Protein AF-W7AQ61-F1 (afdb_monomer_lite)

Structure (mmCIF, N/CA/C/O backbone):
data_AF-W7AQ61-F1
#
_entry.id   AF-W7AQ61-F1
#
loop_
_atom_site.group_PDB
_atom_site.id
_atom_site.type_symbol
_atom_site.label_atom_id
_atom_site.label_alt_id
_atom_site.label_comp_id
_atom_site.label_asym_id
_atom_site.label_entity_id
_atom_site.label_seq_id
_atom_site.pdbx_PDB_ins_code
_atom_site.Cartn_x
_atom_site.Cartn_y
_atom_site.Cartn_z
_atom_site.occupancy
_atom_site.B_iso_or_equiv
_atom_site.auth_seq_id
_atom_site.auth_comp_id
_atom_site.auth_asym_id
_atom_site.auth_atom_id
_atom_site.pdbx_PDB_model_num
ATOM 1 N N . MET A 1 1 ? 7.324 14.974 -24.055 1.00 36.19 1 MET A N 1
ATOM 2 C CA . MET A 1 1 ? 6.891 14.949 -22.643 1.00 36.19 1 MET A CA 1
ATOM 3 C C . MET A 1 1 ? 6.847 13.498 -22.180 1.00 36.19 1 MET A C 1
ATOM 5 O O . MET A 1 1 ? 5.876 12.821 -22.479 1.00 36.19 1 MET A O 1
ATOM 9 N N . SER A 1 2 ? 7.905 12.976 -21.552 1.00 39.09 2 SER A N 1
ATOM 10 C CA . SER A 1 2 ? 7.829 11.668 -20.883 1.00 39.09 2 SER A CA 1
ATOM 11 C C . SER A 1 2 ? 7.529 11.935 -19.421 1.00 39.09 2 SER A C 1
ATOM 13 O O . SER A 1 2 ? 8.444 12.168 -18.635 1.00 39.09 2 SER A O 1
ATOM 15 N N . GLU A 1 3 ? 6.244 11.962 -19.072 1.00 47.50 3 GLU A N 1
ATOM 16 C CA . GLU A 1 3 ? 5.859 11.775 -17.679 1.00 47.50 3 GLU A CA 1
ATOM 17 C C . GLU A 1 3 ? 6.454 10.441 -17.243 1.00 47.50 3 GLU A C 1
ATOM 19 O O . GLU A 1 3 ? 6.206 9.393 -17.842 1.00 47.50 3 GLU A O 1
ATOM 24 N N . SER A 1 4 ? 7.351 10.511 -16.271 1.00 49.28 4 SER A N 1
ATOM 25 C CA . SER A 1 4 ? 8.037 9.371 -15.699 1.00 49.28 4 SER A CA 1
ATOM 26 C C . SER A 1 4 ? 6.992 8.444 -15.082 1.00 49.28 4 SER A C 1
ATOM 28 O O . SER A 1 4 ? 6.558 8.624 -13.947 1.00 49.28 4 SER A O 1
ATOM 30 N N . SER A 1 5 ? 6.582 7.432 -15.846 1.00 61.91 5 SER A N 1
ATOM 31 C CA . SER A 1 5 ? 5.682 6.352 -15.442 1.00 61.91 5 SER A CA 1
ATOM 32 C C . SER A 1 5 ? 6.389 5.402 -14.472 1.00 61.91 5 SER A C 1
ATOM 34 O O . SER A 1 5 ? 6.500 4.201 -14.721 1.00 61.91 5 SER A O 1
ATOM 36 N N . LYS A 1 6 ? 6.966 5.943 -13.395 1.00 78.12 6 LYS A N 1
ATOM 37 C CA . LYS A 1 6 ? 7.637 5.136 -12.383 1.00 78.12 6 LYS A CA 1
ATOM 38 C C . LYS A 1 6 ? 6.589 4.272 -11.701 1.00 78.12 6 LYS A C 1
ATOM 40 O O . LYS A 1 6 ? 5.559 4.769 -11.238 1.00 78.12 6 LYS A O 1
ATOM 45 N N . LYS A 1 7 ? 6.851 2.971 -11.654 1.00 86.44 7 LYS A N 1
ATOM 46 C CA . LYS A 1 7 ? 5.984 2.033 -10.954 1.00 86.44 7 LYS A CA 1
ATOM 47 C C . LYS A 1 7 ? 6.116 2.243 -9.453 1.00 86.44 7 LYS A C 1
ATOM 49 O O . LYS A 1 7 ? 7.178 2.589 -8.960 1.00 86.44 7 LYS A O 1
ATOM 54 N N . ILE A 1 8 ? 5.041 2.027 -8.723 1.00 88.69 8 ILE A N 1
ATOM 55 C CA . ILE A 1 8 ? 4.976 2.157 -7.272 1.00 88.69 8 ILE A CA 1
ATOM 56 C C . ILE A 1 8 ? 5.416 0.826 -6.678 1.00 88.69 8 ILE A C 1
ATOM 58 O O . ILE A 1 8 ? 4.840 -0.213 -6.998 1.00 88.69 8 ILE A O 1
ATOM 62 N N . THR A 1 9 ? 6.444 0.842 -5.841 1.00 90.19 9 THR A N 1
ATOM 63 C CA . THR A 1 9 ? 6.996 -0.353 -5.189 1.00 90.19 9 THR A CA 1
ATOM 64 C C . THR A 1 9 ? 6.505 -0.492 -3.756 1.00 90.19 9 THR A C 1
ATOM 66 O O . THR A 1 9 ? 6.396 -1.617 -3.275 1.00 90.19 9 THR A O 1
ATOM 69 N N . LYS A 1 10 ? 6.118 0.605 -3.093 1.00 91.62 10 LYS A N 1
ATOM 70 C CA . LYS A 1 10 ? 5.396 0.562 -1.812 1.00 91.62 10 LYS A CA 1
ATOM 71 C C . LYS A 1 10 ? 4.282 1.586 -1.745 1.00 91.62 10 LYS A C 1
ATOM 73 O O . LYS A 1 10 ? 4.428 2.706 -2.230 1.00 91.62 10 LYS A O 1
ATOM 78 N N . ALA A 1 11 ? 3.197 1.222 -1.073 1.00 91.00 11 ALA A N 1
ATOM 79 C CA . ALA A 1 11 ? 2.114 2.132 -0.738 1.00 91.00 11 ALA A CA 1
ATOM 80 C C . ALA A 1 11 ? 1.581 1.871 0.672 1.00 91.00 11 ALA A C 1
ATOM 82 O O . ALA A 1 11 ? 1.574 0.741 1.165 1.00 91.00 11 ALA A O 1
ATOM 83 N N . ARG A 1 12 ? 1.087 2.935 1.298 1.00 92.06 12 ARG A N 1
ATOM 84 C CA . ARG A 1 12 ? 0.228 2.864 2.473 1.00 92.06 12 ARG A CA 1
ATOM 85 C C . ARG A 1 12 ? -1.215 2.747 2.010 1.00 92.06 12 ARG A C 1
ATOM 87 O O . ARG A 1 12 ? -1.642 3.496 1.138 1.00 92.06 12 ARG A O 1
ATOM 94 N N . ILE A 1 13 ? -1.951 1.824 2.606 1.00 91.44 13 ILE A N 1
ATOM 95 C CA . ILE A 1 13 ? -3.359 1.586 2.319 1.00 91.44 13 ILE A CA 1
ATOM 96 C C . ILE A 1 13 ? -4.139 1.746 3.617 1.00 91.44 13 ILE A C 1
ATOM 98 O O . ILE A 1 13 ? -3.806 1.114 4.616 1.00 91.44 13 ILE A O 1
ATOM 102 N N . GLU A 1 14 ? -5.149 2.605 3.604 1.00 90.88 14 GLU A N 1
ATOM 103 C CA . GLU A 1 14 ? -5.957 2.952 4.777 1.00 90.88 14 GLU A CA 1
ATOM 104 C C . GLU A 1 14 ? -7.404 2.468 4.611 1.00 90.88 14 GLU A C 1
ATOM 106 O O . GLU A 1 14 ? -7.899 2.304 3.490 1.00 90.88 14 GLU A O 1
ATOM 111 N N . GLY A 1 15 ? -8.086 2.238 5.737 1.00 87.25 15 GLY A N 1
ATOM 112 C CA . GLY A 1 15 ? -9.473 1.758 5.774 1.00 87.25 15 GLY A CA 1
ATOM 113 C C . GLY A 1 15 ? -9.605 0.232 5.729 1.00 87.25 15 GLY A C 1
ATOM 114 O O . GLY A 1 15 ? -10.656 -0.299 5.356 1.00 87.25 15 GLY A O 1
ATOM 115 N N . ILE A 1 16 ? -8.544 -0.497 6.081 1.00 88.31 16 ILE A N 1
ATOM 116 C CA . ILE A 1 16 ? -8.566 -1.958 6.170 1.00 88.31 16 ILE A CA 1
ATOM 117 C C . ILE A 1 16 ? -8.954 -2.338 7.595 1.00 88.31 16 ILE A C 1
ATOM 119 O O . ILE A 1 16 ? -8.117 -2.333 8.492 1.00 88.31 16 ILE A O 1
ATOM 123 N N . LYS A 1 17 ? -10.215 -2.722 7.803 1.00 87.94 17 LYS A N 1
ATOM 124 C CA . LYS A 1 17 ? -10.654 -3.244 9.105 1.00 87.94 17 LYS A CA 1
ATOM 125 C C . LYS A 1 17 ? -9.931 -4.550 9.424 1.00 87.94 17 LYS A C 1
ATOM 127 O O . LYS A 1 17 ? -9.798 -5.410 8.549 1.00 87.94 17 LYS A O 1
ATOM 132 N N . GLY A 1 18 ? -9.592 -4.771 10.695 1.00 86.44 18 GLY A N 1
ATOM 133 C CA . GLY A 1 18 ? -8.882 -5.982 11.137 1.00 86.44 18 GLY A CA 1
ATOM 134 C C . GLY A 1 18 ? -9.577 -7.286 10.728 1.00 86.44 18 GLY A C 1
ATOM 135 O O . GLY A 1 18 ? -8.930 -8.206 10.230 1.00 86.44 18 GLY A 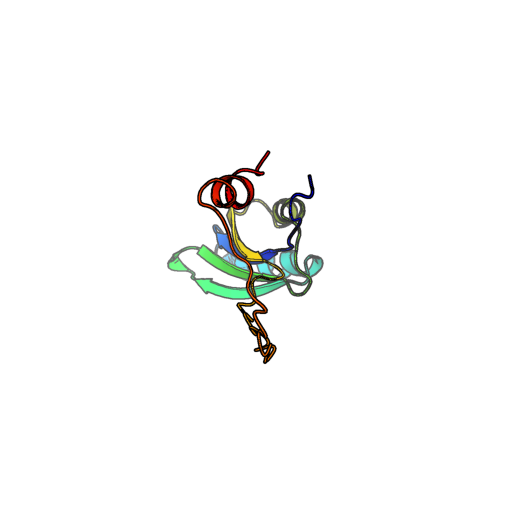O 1
ATOM 136 N N . ALA A 1 19 ? -10.912 -7.327 10.806 1.00 89.00 19 ALA A N 1
ATOM 137 C CA . ALA A 1 19 ? -11.717 -8.476 10.378 1.00 89.00 19 ALA A CA 1
ATOM 138 C C . ALA A 1 19 ? -11.598 -8.801 8.872 1.00 89.00 19 ALA A C 1
ATOM 1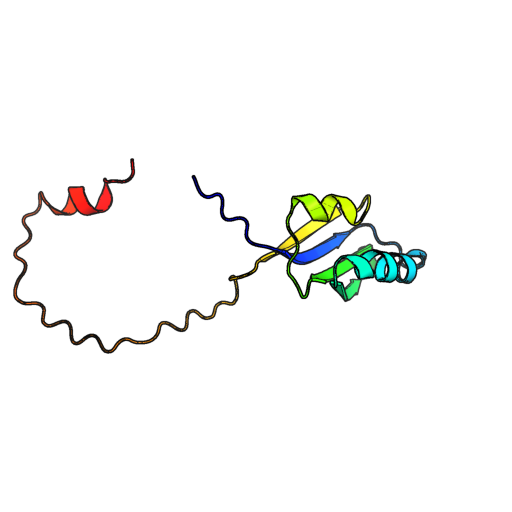40 O O . ALA A 1 19 ? -11.829 -9.936 8.461 1.00 89.00 19 ALA A O 1
ATOM 141 N N . HIS A 1 20 ? -11.225 -7.823 8.042 1.00 87.25 20 HIS A N 1
ATOM 142 C CA . HIS A 1 20 ? -11.084 -7.969 6.591 1.00 87.25 20 HIS A CA 1
ATOM 143 C C . HIS A 1 20 ? -9.627 -8.086 6.132 1.00 87.25 20 HIS A C 1
ATOM 145 O O . HIS A 1 20 ? -9.382 -8.216 4.934 1.00 87.25 20 HIS A O 1
ATOM 151 N N . LEU A 1 21 ? -8.654 -8.105 7.050 1.00 88.12 21 LEU A N 1
ATOM 152 C CA . LEU A 1 21 ? -7.232 -8.149 6.706 1.00 88.12 21 LEU A CA 1
ATOM 153 C C . LEU A 1 21 ? -6.867 -9.363 5.837 1.00 88.12 21 LEU A C 1
ATOM 155 O O . LEU A 1 21 ? -6.078 -9.239 4.905 1.00 88.12 21 LEU A O 1
ATOM 159 N N . GLN A 1 22 ? -7.442 -10.537 6.114 1.00 89.06 22 GLN A N 1
ATOM 160 C CA . GLN A 1 22 ? -7.179 -11.745 5.317 1.00 89.06 22 GLN A CA 1
ATOM 161 C C . GLN A 1 22 ? -7.763 -11.658 3.903 1.00 89.06 22 GLN A C 1
ATOM 163 O O . GLN A 1 22 ? -7.131 -12.074 2.929 1.00 89.06 22 GLN A O 1
ATOM 168 N N . VAL A 1 23 ? -8.951 -11.065 3.778 1.00 89.00 23 VAL A N 1
ATOM 169 C CA . VAL A 1 23 ? -9.587 -10.819 2.478 1.00 89.00 23 VAL A CA 1
ATOM 170 C C . VAL A 1 23 ? -8.752 -9.821 1.678 1.00 89.00 23 VAL A C 1
ATOM 172 O O . VAL A 1 23 ? -8.463 -10.058 0.509 1.00 89.00 23 VAL A O 1
ATOM 175 N N . PHE A 1 24 ? -8.273 -8.763 2.334 1.00 88.94 24 PHE A N 1
ATOM 176 C CA . PHE A 1 24 ? -7.382 -7.776 1.737 1.00 88.94 24 PHE A CA 1
ATOM 177 C C . PHE A 1 24 ? -6.048 -8.384 1.275 1.00 88.94 24 PHE A C 1
ATOM 179 O O . PHE A 1 24 ? -5.608 -8.151 0.156 1.00 88.94 24 PHE A O 1
ATOM 186 N N . LYS A 1 25 ? -5.413 -9.248 2.077 1.00 89.06 25 LYS A N 1
ATOM 187 C CA . LYS A 1 25 ? -4.211 -9.983 1.636 1.00 89.06 25 LYS A CA 1
ATOM 188 C C . LYS A 1 25 ? -4.470 -10.812 0.376 1.00 89.06 25 LYS A C 1
ATOM 190 O O . LYS A 1 25 ? -3.597 -10.906 -0.481 1.00 89.06 25 LYS A O 1
ATOM 195 N N . SER A 1 26 ? -5.667 -11.378 0.250 1.00 88.62 26 SER A N 1
ATOM 196 C CA . SER A 1 26 ? -6.058 -12.163 -0.923 1.00 88.62 26 SER A CA 1
ATOM 197 C C . SER A 1 26 ? -6.286 -11.287 -2.161 1.00 88.62 26 SER A C 1
ATOM 199 O O . SER A 1 26 ? -5.902 -11.680 -3.261 1.00 88.62 26 SER A O 1
ATOM 201 N N . SER A 1 27 ? -6.838 -10.077 -2.003 1.00 86.88 27 SER A N 1
ATOM 202 C CA . SER A 1 27 ? -7.023 -9.136 -3.120 1.00 86.88 27 SER A CA 1
ATOM 203 C C . SER A 1 27 ? -5.708 -8.575 -3.668 1.00 86.88 27 SER A C 1
ATOM 205 O O . SER A 1 27 ? -5.679 -8.085 -4.792 1.00 86.88 27 SER A O 1
ATOM 207 N N . LEU A 1 28 ? -4.611 -8.683 -2.913 1.00 88.25 28 LEU A N 1
ATOM 208 C CA . LEU A 1 28 ? -3.268 -8.268 -3.327 1.00 88.25 28 LEU A CA 1
ATOM 209 C C . LEU A 1 28 ? -2.519 -9.308 -4.178 1.00 88.25 28 LEU A C 1
ATOM 211 O O . LEU A 1 28 ? -1.515 -8.967 -4.809 1.00 88.25 28 LEU A O 1
ATOM 215 N N . ILE A 1 29 ? -3.003 -10.555 -4.243 1.00 86.19 29 ILE A N 1
ATOM 216 C CA . ILE A 1 29 ? -2.371 -11.646 -5.008 1.00 86.19 29 ILE A CA 1
ATOM 217 C C . ILE A 1 29 ? -2.200 -11.293 -6.500 1.00 86.19 29 ILE A C 1
ATOM 219 O O . ILE A 1 29 ? -1.085 -11.450 -7.004 1.00 86.19 29 ILE A O 1
ATOM 223 N N . PRO A 1 30 ? -3.219 -10.766 -7.215 1.00 86.12 30 PRO A N 1
ATOM 224 C CA . PRO A 1 30 ? -3.087 -10.405 -8.632 1.00 86.12 30 PRO A CA 1
ATOM 225 C C . PRO A 1 30 ? -2.042 -9.314 -8.892 1.00 86.12 30 PRO A C 1
ATOM 227 O O . PRO A 1 30 ? -1.503 -9.218 -9.991 1.00 86.12 30 PRO A O 1
ATOM 230 N N . PHE A 1 31 ? -1.735 -8.507 -7.875 1.00 85.25 31 PHE A N 1
ATOM 231 C CA . PHE A 1 31 ? -0.778 -7.407 -7.948 1.00 85.25 31 PHE A CA 1
ATOM 232 C C . PHE A 1 31 ? 0.637 -7.814 -7.517 1.00 85.25 31 PHE A C 1
ATOM 234 O O . PHE A 1 31 ? 1.526 -6.964 -7.455 1.00 85.25 31 PHE A O 1
ATOM 241 N N . ASN A 1 32 ? 0.857 -9.101 -7.211 1.00 87.81 32 ASN A N 1
ATOM 242 C CA . ASN A 1 32 ? 2.119 -9.631 -6.690 1.00 87.81 32 ASN A CA 1
ATOM 243 C C . ASN A 1 32 ? 2.645 -8.797 -5.504 1.00 87.81 32 ASN A C 1
ATOM 245 O O . ASN A 1 32 ? 3.818 -8.404 -5.452 1.00 87.81 32 ASN A O 1
ATOM 249 N N . ALA A 1 33 ? 1.733 -8.471 -4.585 1.00 89.81 33 ALA A N 1
ATOM 250 C CA . ALA A 1 33 ? 1.977 -7.568 -3.474 1.00 89.81 33 ALA A CA 1
ATOM 251 C C . ALA A 1 33 ? 1.890 -8.282 -2.119 1.00 89.81 33 ALA A C 1
ATOM 253 O O . ALA A 1 33 ? 1.187 -9.280 -1.961 1.00 89.81 33 ALA A O 1
ATOM 254 N N . ILE A 1 34 ? 2.628 -7.773 -1.133 1.00 90.69 34 ILE A N 1
ATOM 255 C CA . ILE A 1 34 ? 2.721 -8.330 0.219 1.00 90.69 34 ILE A CA 1
ATOM 256 C C . ILE A 1 34 ? 2.480 -7.220 1.236 1.00 90.69 34 ILE A C 1
ATOM 258 O O . ILE A 1 34 ? 3.029 -6.129 1.119 1.00 90.69 34 ILE A O 1
ATOM 262 N N . VAL A 1 35 ? 1.687 -7.516 2.265 1.00 91.75 35 VAL A N 1
ATOM 263 C CA . VAL A 1 35 ? 1.528 -6.636 3.428 1.00 91.75 35 VAL A CA 1
ATOM 264 C C . VAL A 1 35 ? 2.753 -6.785 4.335 1.00 91.75 35 VAL A C 1
ATOM 266 O O . VAL A 1 35 ? 2.934 -7.839 4.941 1.00 91.75 35 VAL A O 1
ATOM 269 N N . GLU A 1 36 ? 3.580 -5.746 4.438 1.00 90.94 36 GLU A N 1
ATOM 270 C CA . GLU A 1 36 ? 4.767 -5.720 5.309 1.00 90.94 36 GLU A CA 1
ATOM 271 C C . GLU A 1 36 ? 4.398 -5.421 6.762 1.00 90.94 36 GLU A C 1
ATOM 273 O O . GLU A 1 36 ? 4.927 -6.023 7.695 1.00 90.94 36 GLU A O 1
ATOM 278 N N . LYS A 1 37 ? 3.478 -4.476 6.960 1.00 90.50 37 LYS A N 1
ATOM 279 C CA . LYS A 1 37 ? 3.057 -4.021 8.283 1.00 90.50 37 LYS A CA 1
ATOM 280 C C . LYS A 1 37 ? 1.576 -3.701 8.269 1.00 90.50 37 LYS A C 1
ATOM 282 O O . LYS A 1 37 ? 1.070 -3.175 7.285 1.00 90.50 37 LYS A O 1
ATOM 287 N N . TYR A 1 38 ? 0.899 -3.986 9.370 1.00 91.75 38 TYR A N 1
ATOM 288 C CA . TYR A 1 38 ? -0.483 -3.588 9.584 1.00 91.75 38 TYR A CA 1
ATOM 289 C C . TYR A 1 38 ? -0.635 -3.014 10.992 1.00 91.75 38 TYR A C 1
ATOM 291 O O . TYR A 1 38 ? -0.093 -3.567 11.950 1.00 91.75 38 TYR A O 1
ATOM 299 N N . THR A 1 39 ? -1.348 -1.897 11.098 1.00 91.12 39 THR A N 1
ATOM 300 C CA . THR A 1 39 ? -1.628 -1.195 12.348 1.00 91.12 39 THR A CA 1
ATOM 301 C C . THR A 1 39 ? -3.135 -1.174 12.560 1.00 91.12 39 THR A C 1
ATOM 303 O O . THR A 1 39 ? -3.848 -0.452 11.871 1.00 91.12 39 THR A O 1
ATOM 306 N N . GLU A 1 40 ? -3.620 -1.936 13.541 1.00 87.75 40 GLU A N 1
ATOM 307 C CA . GLU A 1 40 ? -5.058 -2.037 13.840 1.00 87.75 40 GLU A CA 1
ATOM 308 C C . GLU A 1 40 ? -5.679 -0.721 14.306 1.00 87.75 40 GLU A C 1
ATOM 310 O O . GLU A 1 40 ? -6.812 -0.431 13.946 1.00 87.75 40 GLU A O 1
ATOM 315 N N . LYS A 1 41 ? -4.939 0.086 15.077 1.00 87.75 41 LYS A N 1
ATOM 316 C CA . LYS A 1 41 ? -5.446 1.354 15.629 1.00 87.75 41 LYS A CA 1
ATOM 317 C C . LYS A 1 41 ? -5.832 2.360 14.549 1.00 87.75 41 LYS A C 1
ATOM 319 O O . LYS A 1 41 ? -6.806 3.082 14.719 1.00 87.75 41 LYS A O 1
ATOM 324 N N . ASP A 1 42 ? -5.065 2.372 13.464 1.00 87.25 42 ASP A N 1
ATOM 325 C CA . ASP A 1 42 ? -5.228 3.321 12.366 1.00 87.25 42 ASP A CA 1
ATOM 326 C C . ASP A 1 42 ? -5.874 2.658 11.136 1.00 87.25 42 ASP A C 1
ATOM 328 O O . ASP A 1 42 ? -6.041 3.305 10.107 1.00 87.25 42 ASP A O 1
ATOM 332 N N . GLU A 1 43 ? -6.193 1.358 11.209 1.00 90.56 43 GLU A N 1
ATOM 333 C CA . GLU A 1 43 ? -6.687 0.548 10.083 1.00 90.56 43 GLU A CA 1
ATOM 334 C C . GLU A 1 43 ? -5.823 0.700 8.815 1.00 90.56 43 GLU A C 1
ATOM 336 O O . GLU A 1 43 ? -6.321 0.755 7.684 1.00 90.56 43 GLU A O 1
ATOM 341 N N . THR A 1 44 ? -4.501 0.787 9.009 1.00 91.38 44 THR A N 1
ATOM 342 C CA . THR A 1 44 ? -3.530 1.039 7.938 1.00 91.38 44 THR A CA 1
ATOM 343 C C . THR A 1 44 ? -2.617 -0.153 7.693 1.00 91.38 44 THR A C 1
ATOM 345 O O . THR A 1 44 ? -2.114 -0.785 8.622 1.00 91.38 44 THR A O 1
ATOM 348 N N . ALA A 1 45 ? -2.351 -0.442 6.422 1.00 91.50 45 ALA A N 1
ATOM 349 C CA . ALA A 1 45 ? -1.384 -1.434 5.980 1.00 91.50 45 ALA A CA 1
ATOM 350 C C . ALA A 1 45 ? -0.299 -0.790 5.113 1.00 91.50 45 ALA A C 1
ATOM 352 O O . ALA A 1 45 ? -0.577 0.054 4.266 1.00 91.50 45 ALA A O 1
ATOM 353 N N . ILE A 1 46 ? 0.942 -1.228 5.291 1.00 92.25 46 ILE A N 1
ATOM 354 C CA . ILE A 1 46 ? 2.040 -0.962 4.363 1.00 92.25 46 ILE A CA 1
ATOM 355 C C . ILE A 1 46 ? 2.138 -2.164 3.434 1.00 92.25 46 ILE A C 1
ATOM 357 O O . ILE A 1 46 ? 2.279 -3.299 3.896 1.00 92.25 46 ILE A O 1
ATOM 361 N N . VAL A 1 47 ? 2.050 -1.908 2.134 1.00 92.00 47 VAL A N 1
ATOM 362 C CA . VAL A 1 47 ? 2.048 -2.928 1.088 1.00 92.00 47 VAL A CA 1
ATOM 363 C C . VAL A 1 47 ? 3.215 -2.699 0.142 1.00 92.00 47 VAL A C 1
ATOM 365 O O . VAL A 1 47 ? 3.382 -1.601 -0.386 1.00 92.00 47 VAL A O 1
ATOM 368 N N . ALA A 1 48 ? 3.996 -3.751 -0.085 1.00 91.56 48 ALA A N 1
ATOM 369 C CA . ALA A 1 48 ? 5.092 -3.781 -1.039 1.00 91.56 48 ALA A CA 1
ATOM 370 C C . ALA A 1 48 ? 4.691 -4.554 -2.302 1.00 91.56 48 ALA A C 1
ATOM 372 O O . ALA A 1 48 ? 4.225 -5.690 -2.223 1.00 91.56 48 ALA A O 1
ATOM 373 N N . PHE A 1 49 ? 4.902 -3.949 -3.468 1.00 89.81 49 PHE A N 1
ATOM 374 C CA . PHE A 1 49 ? 4.614 -4.500 -4.791 1.00 89.81 49 PHE A CA 1
ATOM 375 C C . PHE A 1 49 ? 5.910 -5.001 -5.427 1.00 89.81 49 PHE A C 1
ATOM 377 O O . PHE A 1 49 ? 6.759 -4.204 -5.824 1.00 89.81 49 PHE A O 1
ATOM 384 N N . LYS A 1 50 ? 6.067 -6.322 -5.573 1.00 85.94 50 LYS A N 1
ATOM 385 C CA . LYS A 1 50 ? 7.330 -6.908 -6.062 1.00 85.94 50 LYS A CA 1
ATOM 386 C C . LYS A 1 50 ? 7.664 -6.537 -7.504 1.00 85.94 50 LYS A C 1
ATOM 388 O O . LYS A 1 50 ? 8.832 -6.399 -7.839 1.00 85.94 50 LYS A O 1
ATOM 393 N N . ALA A 1 51 ? 6.650 -6.414 -8.356 1.00 82.50 51 ALA A N 1
ATOM 394 C CA . ALA A 1 51 ? 6.823 -6.093 -9.775 1.00 82.50 51 ALA A CA 1
ATOM 395 C C . ALA A 1 51 ? 6.695 -4.588 -10.080 1.00 82.50 51 ALA A C 1
ATOM 397 O O . ALA A 1 51 ? 6.818 -4.182 -11.240 1.00 82.50 51 ALA A O 1
ATOM 398 N N . GLY A 1 52 ? 6.415 -3.780 -9.050 1.00 83.12 52 GLY A N 1
ATOM 399 C CA . GLY A 1 52 ? 5.947 -2.410 -9.196 1.00 83.12 52 GLY A CA 1
ATOM 400 C C . GLY A 1 52 ? 4.546 -2.334 -9.821 1.00 83.12 52 GLY A C 1
ATOM 401 O O . GLY A 1 52 ? 4.179 -3.135 -10.681 1.00 83.12 52 GLY A O 1
ATOM 402 N N . ILE A 1 53 ? 3.746 -1.354 -9.409 1.00 86.50 53 ILE A N 1
ATOM 403 C CA . ILE A 1 53 ? 2.395 -1.137 -9.941 1.00 86.50 53 ILE A CA 1
ATOM 404 C C . ILE A 1 53 ? 2.220 0.281 -10.480 1.00 86.50 53 ILE A C 1
ATOM 406 O O . ILE A 1 53 ? 2.680 1.253 -9.893 1.00 86.50 53 ILE A O 1
ATOM 410 N N . GLU A 1 54 ? 1.555 0.426 -11.621 1.00 85.50 54 GLU A N 1
ATOM 411 C CA . GLU A 1 54 ? 1.209 1.752 -12.134 1.00 85.50 54 GLU A CA 1
ATOM 412 C C . GLU A 1 54 ? 0.095 2.387 -11.299 1.00 85.50 54 GLU A C 1
ATOM 414 O O . GLU A 1 54 ? -0.819 1.699 -10.844 1.00 85.50 54 GLU A O 1
ATOM 419 N N . LYS A 1 55 ? 0.110 3.718 -11.171 1.00 81.94 55 LYS A N 1
ATOM 420 C CA . LYS A 1 55 ? -0.905 4.461 -10.409 1.00 81.94 55 LYS A CA 1
ATOM 421 C C . LYS A 1 55 ? -2.336 4.123 -10.843 1.00 81.94 55 LYS A C 1
ATOM 423 O O . LYS A 1 55 ? -3.187 3.922 -9.990 1.00 81.94 55 LYS A O 1
ATOM 428 N N . LYS A 1 56 ? -2.573 3.963 -12.151 1.00 82.00 56 LYS A N 1
ATOM 429 C CA . LYS A 1 56 ? -3.886 3.602 -12.720 1.00 82.00 56 LYS A CA 1
ATOM 430 C C . LYS A 1 56 ? -4.406 2.228 -12.273 1.00 82.00 56 LYS A C 1
ATOM 432 O O . LYS A 1 56 ? -5.598 1.967 -12.341 1.00 82.00 56 LYS A O 1
ATOM 437 N N . HIS A 1 57 ? -3.514 1.327 -11.860 1.00 81.56 57 HIS A N 1
ATOM 438 C CA . HIS A 1 57 ? -3.881 -0.007 -11.389 1.00 81.56 57 HIS A CA 1
ATOM 439 C C . HIS A 1 57 ? -4.108 -0.046 -9.871 1.00 81.56 57 HIS A C 1
ATOM 441 O O . HIS A 1 57 ? -4.686 -1.015 -9.383 1.00 81.56 57 HIS A O 1
ATOM 447 N N . LEU A 1 58 ? -3.707 0.996 -9.126 1.00 78.38 58 LEU A N 1
ATOM 448 C CA . LEU A 1 58 ? -4.003 1.101 -7.693 1.0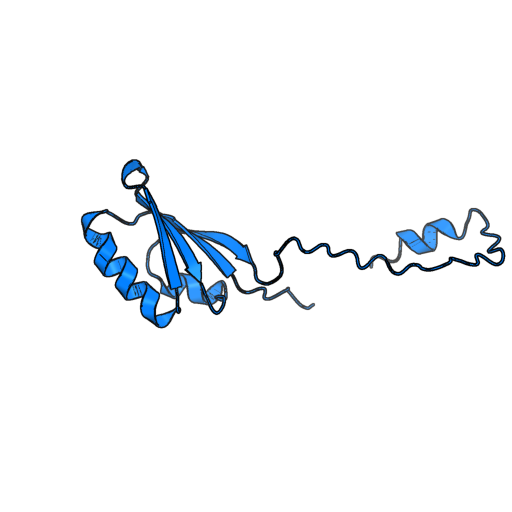0 78.38 58 LEU A CA 1
ATOM 449 C C . LEU A 1 58 ? -5.505 1.206 -7.425 1.00 78.38 58 LEU A C 1
ATOM 451 O O . LEU A 1 58 ? -5.983 0.634 -6.448 1.00 78.38 58 LEU A O 1
ATOM 455 N N . ASP A 1 59 ? -6.249 1.847 -8.329 1.00 74.69 59 ASP A N 1
ATOM 456 C CA . ASP A 1 59 ? -7.713 1.935 -8.261 1.00 74.69 59 ASP A CA 1
ATOM 457 C C . ASP A 1 59 ? -8.379 0.542 -8.291 1.00 74.69 59 ASP A C 1
ATOM 459 O O . ASP A 1 59 ? -9.497 0.360 -7.812 1.00 74.69 59 ASP A O 1
ATOM 463 N N . GLY A 1 60 ? -7.675 -0.474 -8.808 1.00 76.50 60 GLY A N 1
ATOM 464 C CA . GLY A 1 60 ? -8.131 -1.864 -8.845 1.00 76.50 60 GLY A CA 1
ATOM 465 C C . GLY A 1 60 ? -8.015 -2.617 -7.515 1.00 76.50 60 GLY A C 1
ATOM 466 O O . GLY A 1 60 ? -8.583 -3.700 -7.391 1.00 76.50 60 GLY A O 1
ATOM 467 N N . ILE A 1 61 ? -7.309 -2.077 -6.514 1.00 78.25 61 ILE A N 1
ATOM 468 C CA . ILE A 1 61 ? -7.131 -2.729 -5.201 1.00 78.25 61 ILE A CA 1
ATOM 469 C C . ILE A 1 61 ? -8.434 -2.684 -4.382 1.00 78.25 61 ILE A C 1
ATOM 471 O O . ILE A 1 61 ? -8.658 -3.528 -3.510 1.00 78.25 61 ILE A O 1
ATOM 475 N N . GLY A 1 62 ? -9.321 -1.736 -4.691 1.00 78.81 62 GLY A N 1
ATOM 476 C CA . GLY A 1 62 ? -10.641 -1.593 -4.085 1.00 78.81 62 GLY A CA 1
ATOM 477 C C . GLY A 1 62 ? -10.932 -0.156 -3.662 1.00 78.81 62 GLY A C 1
ATOM 478 O O . GLY A 1 62 ? -10.223 0.778 -4.020 1.00 78.81 62 GLY A O 1
ATOM 479 N N . LYS A 1 63 ? -11.984 0.023 -2.856 1.00 81.38 63 LYS A N 1
ATOM 480 C CA . LYS A 1 63 ? -12.363 1.326 -2.282 1.00 81.38 63 LYS A CA 1
ATOM 481 C C . LYS A 1 63 ? -11.510 1.658 -1.052 1.00 81.38 63 LYS A C 1
ATOM 483 O O . LYS A 1 63 ? -12.049 1.833 0.038 1.00 81.38 63 LYS A O 1
ATOM 488 N N . TYR A 1 64 ? -10.194 1.687 -1.223 1.00 84.81 64 TYR A N 1
ATOM 489 C CA . TYR A 1 64 ? -9.245 2.036 -0.168 1.00 84.81 64 TYR A CA 1
ATOM 490 C C . TYR A 1 64 ? -8.528 3.336 -0.499 1.00 84.81 64 TYR A C 1
ATOM 492 O O . TYR A 1 64 ? -8.309 3.658 -1.667 1.00 84.81 64 TYR A O 1
ATOM 500 N N . THR A 1 65 ? -8.115 4.059 0.537 1.00 86.38 65 THR A N 1
ATOM 501 C CA . THR A 1 65 ? -7.230 5.209 0.359 1.00 86.38 65 THR A CA 1
ATOM 502 C C . THR A 1 65 ? -5.817 4.680 0.173 1.00 86.38 65 THR A C 1
ATOM 504 O O . THR A 1 65 ? -5.241 4.114 1.103 1.00 86.38 65 THR A O 1
ATOM 507 N N . VAL A 1 66 ? -5.270 4.825 -1.034 1.00 87.88 66 VAL A N 1
ATOM 508 C CA . VAL A 1 66 ? -3.921 4.358 -1.366 1.00 87.88 66 VAL A CA 1
ATOM 509 C C . VAL A 1 66 ? -2.986 5.549 -1.529 1.00 87.88 66 VAL A C 1
ATOM 511 O O . VAL A 1 66 ? -3.145 6.364 -2.435 1.00 87.88 66 VAL A O 1
ATOM 514 N N . THR A 1 67 ? -1.966 5.604 -0.680 1.00 88.81 67 THR A N 1
ATOM 515 C CA . THR A 1 67 ? -0.930 6.636 -0.690 1.00 88.81 67 THR A CA 1
ATOM 516 C C . THR A 1 67 ? 0.403 5.999 -1.087 1.00 88.81 67 THR A C 1
ATOM 518 O O . THR A 1 67 ? 0.975 5.244 -0.294 1.00 88.81 67 THR A O 1
ATOM 521 N N . PRO A 1 68 ? 0.919 6.255 -2.303 1.00 87.00 68 PRO A N 1
ATOM 522 C CA . PRO A 1 68 ? 2.226 5.760 -2.733 1.00 87.00 68 PRO A CA 1
ATOM 523 C C . PRO A 1 68 ? 3.338 6.265 -1.804 1.00 87.00 68 PRO A C 1
ATOM 525 O O . PRO A 1 68 ? 3.319 7.424 -1.397 1.00 87.00 68 PRO A O 1
ATOM 528 N N . MET A 1 69 ? 4.291 5.398 -1.468 1.00 85.94 69 MET A N 1
ATOM 529 C CA . MET A 1 69 ? 5.414 5.705 -0.573 1.00 85.94 69 MET A CA 1
ATOM 530 C C . MET A 1 69 ? 6.773 5.571 -1.256 1.00 85.94 69 MET A C 1
ATOM 532 O O . MET A 1 69 ? 7.651 6.380 -0.991 1.00 85.94 69 MET A O 1
ATOM 536 N N . GLU A 1 70 ? 6.951 4.558 -2.105 1.00 86.19 70 GLU A N 1
ATOM 537 C CA . GLU A 1 70 ? 8.202 4.324 -2.833 1.00 86.19 70 GLU A CA 1
ATOM 538 C C . GLU A 1 70 ? 7.900 4.030 -4.301 1.00 86.19 70 GLU A C 1
ATOM 540 O O . GLU A 1 70 ? 6.900 3.375 -4.628 1.00 86.19 70 GLU A O 1
ATOM 545 N N . PHE A 1 71 ? 8.794 4.486 -5.176 1.00 84.94 71 PHE A N 1
ATOM 546 C CA . PHE A 1 71 ? 8.732 4.254 -6.613 1.00 84.94 71 PHE A CA 1
ATOM 547 C C . PHE A 1 71 ? 9.965 3.487 -7.114 1.00 84.94 71 PHE A C 1
ATOM 549 O O . PHE A 1 71 ? 11.062 3.573 -6.563 1.00 84.94 71 PHE A O 1
ATOM 556 N N . GLU A 1 72 ? 9.794 2.756 -8.212 1.00 77.00 72 GLU A N 1
ATOM 557 C CA . GLU A 1 72 ? 10.851 2.065 -8.941 1.00 77.00 72 GLU A CA 1
ATOM 558 C C . GLU A 1 72 ? 11.919 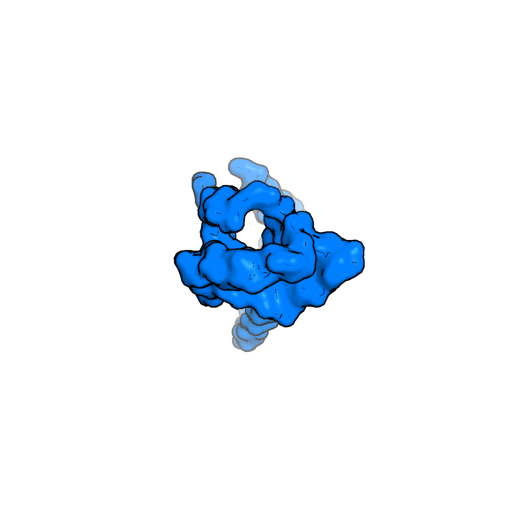3.089 -9.363 1.00 77.00 72 GLU A C 1
ATOM 560 O O . GLU A 1 72 ? 11.642 4.056 -10.080 1.00 77.00 72 GLU A O 1
ATOM 565 N N . GLY A 1 73 ? 13.141 2.902 -8.854 1.00 65.44 73 GLY A N 1
ATOM 566 C CA . GLY A 1 73 ? 14.263 3.824 -9.052 1.00 65.44 73 GLY A CA 1
ATOM 567 C C . GLY A 1 73 ? 14.479 4.864 -7.944 1.00 65.44 73 GLY A C 1
ATOM 568 O O . GLY A 1 73 ? 15.331 5.730 -8.115 1.00 65.44 73 GLY A O 1
ATOM 569 N N . GLU A 1 74 ? 13.757 4.797 -6.819 1.00 53.75 74 GLU A N 1
ATOM 570 C CA . GLU A 1 74 ? 14.076 5.547 -5.585 1.00 53.75 74 GLU A CA 1
ATOM 571 C C . GLU A 1 74 ? 14.868 4.717 -4.562 1.00 53.75 74 GLU A C 1
ATOM 573 O O . GLU A 1 74 ? 14.927 5.043 -3.379 1.00 53.75 74 GLU A O 1
ATOM 578 N N . SER A 1 75 ? 15.557 3.662 -5.004 1.00 45.34 75 SER A N 1
ATOM 579 C CA . SER A 1 75 ? 16.735 3.220 -4.265 1.00 45.34 75 SER A CA 1
ATOM 580 C C . SER A 1 75 ? 17.739 4.365 -4.324 1.00 45.34 75 SER A C 1
ATOM 582 O O . SER A 1 75 ? 18.302 4.647 -5.384 1.00 45.34 75 SER A O 1
ATOM 584 N N . GLY A 1 76 ? 17.960 5.019 -3.187 1.00 47.53 76 GLY A N 1
ATOM 585 C CA . GLY A 1 76 ? 19.052 5.956 -2.936 1.00 47.53 76 GLY A CA 1
ATOM 586 C C . GLY A 1 76 ? 20.441 5.324 -3.062 1.00 47.53 76 GLY A C 1
ATOM 587 O O . GLY A 1 76 ? 21.344 5.680 -2.319 1.00 47.53 76 GLY A O 1
ATOM 588 N N . ASP A 1 77 ? 20.648 4.440 -4.032 1.00 43.12 77 ASP A N 1
ATOM 589 C CA . ASP A 1 77 ? 21.946 4.203 -4.629 1.00 43.12 77 ASP A CA 1
ATOM 590 C C . ASP A 1 77 ? 22.273 5.393 -5.536 1.00 43.12 77 ASP A C 1
ATOM 592 O O . ASP A 1 77 ? 22.456 5.286 -6.749 1.00 43.12 77 ASP A O 1
ATOM 596 N N . GLN A 1 78 ? 22.502 6.545 -4.902 1.00 46.16 78 GLN A N 1
ATOM 597 C CA . GLN A 1 78 ? 23.625 7.371 -5.317 1.00 46.16 78 GLN A CA 1
ATOM 598 C C . GLN A 1 78 ? 24.914 6.601 -4.997 1.00 46.16 78 GLN A C 1
ATOM 600 O O . GLN A 1 78 ? 25.779 7.065 -4.259 1.00 46.16 78 GLN A O 1
ATOM 605 N N . ASN A 1 79 ? 25.105 5.441 -5.626 1.00 44.06 79 ASN A N 1
ATOM 606 C CA . ASN A 1 79 ? 26.433 5.048 -6.036 1.00 44.06 79 ASN A CA 1
ATOM 607 C C . ASN A 1 79 ? 26.827 6.067 -7.113 1.00 44.06 79 ASN A C 1
ATOM 609 O O . ASN A 1 79 ? 26.803 5.802 -8.315 1.00 44.06 79 ASN A O 1
ATOM 613 N N . LEU A 1 80 ? 27.166 7.280 -6.653 1.00 52.28 80 LEU A N 1
ATOM 614 C CA . LEU A 1 80 ? 28.134 8.154 -7.283 1.00 52.28 80 LEU A CA 1
ATOM 615 C C . LEU A 1 80 ? 29.340 7.256 -7.502 1.00 52.28 80 LEU A C 1
ATOM 617 O O . LEU A 1 80 ? 30.214 7.133 -6.645 1.00 52.28 80 LEU A O 1
ATOM 621 N N . ARG A 1 81 ? 29.357 6.563 -8.642 1.00 49.66 81 ARG A N 1
ATOM 622 C CA . ARG A 1 81 ? 30.557 5.949 -9.167 1.00 49.66 81 ARG A CA 1
ATOM 623 C C . ARG A 1 81 ? 31.506 7.125 -9.231 1.00 49.66 81 ARG A C 1
ATOM 625 O O . ARG A 1 81 ? 31.350 7.975 -10.108 1.00 49.66 81 ARG A O 1
ATOM 632 N N . LYS A 1 82 ? 32.408 7.221 -8.247 1.00 53.06 82 LYS A N 1
ATOM 633 C CA . LYS A 1 82 ? 33.555 8.118 -8.262 1.00 53.06 82 LYS A CA 1
ATOM 634 C C . LYS A 1 82 ? 34.325 7.717 -9.508 1.00 53.06 82 LYS A C 1
ATOM 636 O O . LYS A 1 82 ? 35.219 6.878 -9.469 1.00 53.06 82 LYS A O 1
ATOM 641 N N . ARG A 1 83 ? 33.903 8.237 -10.661 1.00 50.06 83 ARG A N 1
ATOM 642 C CA . ARG A 1 83 ? 34.748 8.304 -11.831 1.00 50.06 83 ARG A CA 1
ATOM 643 C C . ARG A 1 83 ? 35.860 9.197 -11.338 1.00 50.06 83 ARG A C 1
ATOM 645 O O . ARG A 1 83 ? 35.628 10.364 -11.043 1.00 50.06 83 ARG A O 1
ATOM 652 N N . ASN A 1 84 ? 37.020 8.596 -11.129 1.00 49.97 84 ASN A N 1
ATOM 653 C CA . ASN A 1 84 ? 38.250 9.318 -10.896 1.00 49.97 84 ASN A CA 1
ATOM 654 C C . ASN A 1 84 ? 38.560 10.037 -12.219 1.00 49.97 84 ASN A C 1
ATOM 656 O O . ASN A 1 84 ? 39.366 9.585 -13.024 1.00 49.97 84 ASN A O 1
ATOM 660 N N . THR A 1 85 ? 37.773 11.064 -12.539 1.00 53.03 85 THR A N 1
ATOM 661 C CA . THR A 1 85 ? 38.044 11.964 -13.643 1.00 53.03 85 THR A CA 1
ATOM 662 C C . THR A 1 85 ? 39.136 12.869 -13.124 1.00 53.03 85 THR A C 1
ATOM 664 O O . THR A 1 85 ? 38.860 13.820 -12.393 1.00 53.03 85 THR A O 1
ATOM 667 N N . ASN A 1 86 ? 40.378 12.551 -13.481 1.00 45.47 86 ASN A N 1
ATOM 668 C CA . ASN A 1 86 ? 41.405 13.574 -13.574 1.00 45.47 86 ASN A CA 1
ATOM 669 C C . ASN A 1 86 ? 40.874 14.616 -14.562 1.00 45.47 86 ASN A C 1
ATOM 671 O O . ASN A 1 86 ? 40.978 14.444 -15.775 1.00 45.47 86 ASN A O 1
ATOM 675 N N . PHE A 1 87 ? 40.220 15.651 -14.038 1.00 46.88 87 PHE A N 1
ATOM 676 C CA . PHE A 1 87 ? 39.932 16.857 -14.788 1.00 46.88 87 PHE A CA 1
ATOM 677 C C . PHE A 1 87 ? 41.282 17.496 -15.099 1.00 46.88 87 PHE A C 1
ATOM 679 O O . PHE A 1 87 ? 41.870 18.181 -14.267 1.00 46.88 87 PHE A O 1
ATOM 686 N N . ILE A 1 88 ? 41.797 17.233 -16.296 1.00 50.75 88 ILE A N 1
ATOM 687 C CA . ILE A 1 88 ? 42.775 18.122 -16.907 1.00 50.75 88 ILE A CA 1
ATOM 688 C C . ILE A 1 88 ? 41.948 19.278 -17.461 1.00 50.75 88 ILE A C 1
ATOM 690 O O . ILE A 1 88 ? 41.350 19.183 -18.530 1.00 50.75 88 ILE A O 1
ATOM 694 N N . CYS A 1 89 ? 41.832 20.339 -16.667 1.00 45.97 89 CYS A N 1
ATOM 695 C CA . CYS A 1 89 ? 41.259 21.598 -17.112 1.00 45.97 89 CYS A CA 1
ATOM 696 C C . CYS A 1 89 ? 42.329 22.354 -17.904 1.00 45.97 89 CYS A C 1
ATOM 698 O O . CYS A 1 89 ? 43.024 23.205 -17.347 1.00 45.97 89 CYS A O 1
ATOM 700 N N . ASP A 1 90 ? 42.470 22.059 -19.196 1.00 45.19 90 ASP A N 1
ATOM 701 C CA . ASP A 1 90 ? 43.158 22.991 -20.089 1.00 45.19 90 ASP A CA 1
ATOM 702 C C . ASP A 1 90 ? 42.250 24.216 -20.275 1.00 45.19 90 ASP A C 1
ATOM 704 O O . ASP A 1 90 ? 41.247 24.181 -20.981 1.00 45.19 90 ASP A O 1
ATOM 708 N N . ARG A 1 91 ? 42.572 25.257 -19.496 1.00 52.28 91 ARG A N 1
ATOM 709 C CA . ARG A 1 91 ? 42.137 26.664 -19.559 1.00 52.28 91 ARG A CA 1
ATOM 710 C C . ARG A 1 91 ? 40.906 26.938 -20.432 1.00 52.28 91 ARG A C 1
ATOM 712 O O . ARG A 1 91 ? 41.033 27.242 -21.615 1.00 52.28 91 ARG A O 1
ATOM 719 N N . ILE A 1 92 ? 39.734 26.991 -19.807 1.00 53.22 92 ILE A N 1
ATOM 720 C CA . ILE A 1 92 ? 38.601 27.724 -20.377 1.00 53.22 92 ILE A CA 1
ATOM 721 C C . ILE A 1 92 ? 38.623 29.117 -19.750 1.00 53.22 92 ILE A C 1
ATOM 723 O O . ILE A 1 92 ? 38.374 29.270 -18.556 1.00 53.22 92 ILE A O 1
ATOM 727 N N . VAL A 1 93 ? 38.982 30.125 -20.544 1.00 54.56 93 VAL A N 1
ATOM 728 C CA . VAL A 1 93 ? 38.761 31.530 -20.188 1.00 54.56 93 VAL A CA 1
ATOM 729 C C . VAL A 1 93 ? 37.295 31.813 -20.496 1.00 54.56 93 VAL A C 1
ATOM 731 O O . VAL A 1 93 ? 36.904 31.805 -21.659 1.00 54.56 93 VAL A O 1
ATOM 734 N N . VAL A 1 94 ? 36.484 31.965 -19.452 1.00 51.25 94 VAL A N 1
ATOM 735 C CA . VAL A 1 94 ? 35.055 32.291 -19.553 1.00 51.25 94 VAL A CA 1
ATOM 736 C C . VAL A 1 94 ? 34.896 33.769 -19.223 1.00 51.25 94 VAL A C 1
ATOM 738 O O . VAL A 1 94 ? 35.323 34.196 -18.151 1.00 51.25 94 VAL A O 1
ATOM 741 N N . ASP A 1 95 ? 34.307 34.531 -20.141 1.00 49.38 95 ASP A N 1
ATOM 742 C CA . ASP A 1 95 ? 33.973 35.944 -19.947 1.00 49.38 95 ASP A CA 1
ATOM 743 C C . ASP A 1 95 ? 32.584 36.074 -19.286 1.00 49.38 95 ASP A C 1
ATOM 745 O O . ASP A 1 95 ? 31.725 35.203 -19.463 1.00 49.38 95 ASP A O 1
ATOM 749 N N 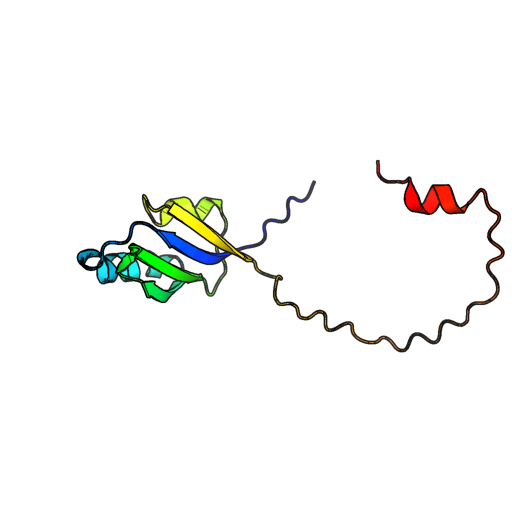. GLU A 1 96 ? 32.335 37.144 -18.521 1.00 54.22 96 GLU A N 1
ATOM 750 C CA . GLU A 1 96 ? 31.163 37.267 -17.617 1.00 54.22 96 GLU A CA 1
ATOM 751 C C . GLU A 1 96 ? 29.794 37.109 -18.315 1.00 54.22 96 GLU A C 1
ATOM 753 O O . GLU A 1 96 ? 28.800 36.753 -17.679 1.00 54.22 96 GLU A O 1
ATOM 758 N N . HIS A 1 97 ? 29.733 37.304 -19.634 1.00 53.19 97 HIS A N 1
ATOM 759 C CA . H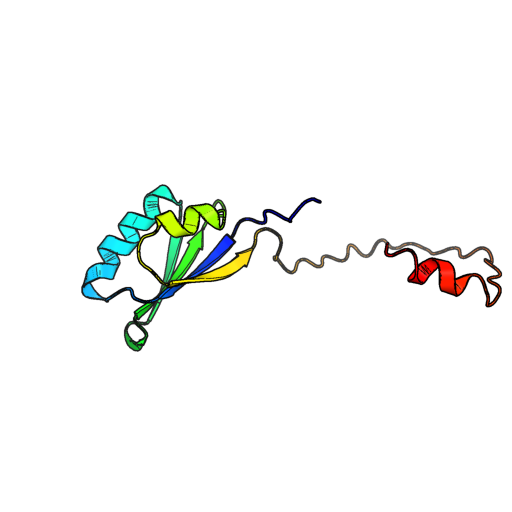IS A 1 97 ? 28.501 37.209 -20.420 1.00 53.19 97 HIS A CA 1
ATOM 760 C C . HIS A 1 97 ? 28.099 35.770 -20.804 1.00 53.19 97 HIS A C 1
ATOM 762 O O . HIS A 1 97 ? 26.933 35.538 -21.131 1.00 53.19 97 HIS A O 1
ATOM 768 N N . ASP A 1 98 ? 29.005 34.788 -20.724 1.00 48.00 98 ASP A N 1
ATOM 769 C CA . ASP A 1 98 ? 28.725 33.403 -21.147 1.00 48.00 98 ASP A CA 1
ATOM 770 C C . ASP A 1 98 ? 28.127 32.521 -20.038 1.00 48.00 98 ASP A C 1
ATOM 772 O O . ASP A 1 98 ? 27.545 31.468 -20.316 1.00 48.00 98 ASP A O 1
ATOM 776 N N . ILE A 1 99 ? 28.180 32.965 -18.778 1.00 55.62 99 ILE A N 1
ATOM 777 C CA . ILE A 1 99 ? 27.604 32.227 -17.639 1.00 55.62 99 ILE A CA 1
ATOM 778 C C . ILE A 1 99 ? 26.071 32.164 -17.751 1.00 55.62 99 ILE A C 1
ATOM 780 O O . ILE A 1 99 ? 25.451 31.150 -17.427 1.00 55.62 99 ILE A O 1
ATOM 784 N N . ILE A 1 100 ? 25.447 33.222 -18.273 1.00 52.72 100 ILE A N 1
ATOM 785 C CA . ILE A 1 100 ? 23.985 33.359 -18.332 1.00 52.72 100 ILE A CA 1
ATOM 786 C C . ILE A 1 100 ? 23.365 32.328 -19.294 1.00 52.72 100 ILE A C 1
ATOM 788 O O . ILE A 1 100 ? 22.288 31.799 -19.016 1.00 52.72 100 ILE A O 1
ATOM 792 N N . LYS A 1 101 ? 24.061 31.942 -20.375 1.00 50.28 101 LYS A N 1
ATOM 793 C CA . LYS A 1 101 ? 23.560 30.943 -21.341 1.00 50.28 101 LYS A CA 1
ATOM 794 C C . LYS A 1 101 ? 23.539 29.511 -20.808 1.00 50.28 101 LYS A C 1
ATOM 796 O O . LYS A 1 101 ? 22.735 28.713 -21.285 1.00 50.28 101 LYS A O 1
ATOM 801 N N . PHE A 1 102 ? 24.374 29.184 -19.823 1.00 53.12 102 PHE A N 1
ATOM 802 C CA . PHE A 1 102 ? 24.356 27.859 -19.197 1.00 53.12 102 PHE A CA 1
ATOM 803 C C . PHE A 1 102 ? 23.160 27.663 -18.259 1.00 53.12 102 PHE A C 1
ATOM 805 O O . PHE A 1 102 ? 22.664 26.545 -18.143 1.00 53.12 102 PHE A O 1
ATOM 812 N N . PHE A 1 103 ? 22.670 28.732 -17.623 1.00 52.28 103 PHE A N 1
ATOM 813 C CA . PHE A 1 103 ? 21.561 28.645 -16.666 1.00 52.28 103 PHE A CA 1
ATOM 814 C C . PHE A 1 103 ? 20.178 28.917 -17.275 1.00 52.28 103 PHE A C 1
ATOM 816 O O . PHE A 1 103 ? 19.187 28.454 -16.716 1.00 52.28 103 PHE A O 1
ATOM 823 N N . LEU A 1 104 ? 20.082 29.626 -18.408 1.00 51.62 104 LEU A N 1
ATOM 824 C CA . LEU A 1 104 ? 18.793 30.090 -18.948 1.00 51.62 104 LEU A CA 1
ATOM 825 C C . LEU A 1 104 ? 18.230 29.333 -20.156 1.00 51.62 104 LEU A C 1
ATOM 827 O O . LEU A 1 104 ? 17.109 29.632 -20.552 1.00 51.62 104 LEU A O 1
ATOM 831 N N . ASN A 1 105 ? 18.884 28.293 -20.681 1.00 45.28 105 ASN A N 1
ATOM 832 C CA . ASN A 1 105 ? 18.231 27.412 -21.665 1.00 45.28 105 ASN A CA 1
ATOM 833 C C . ASN A 1 105 ? 17.366 26.330 -20.996 1.00 45.28 105 ASN A C 1
ATOM 835 O O . ASN A 1 105 ? 17.481 25.135 -21.263 1.00 45.28 105 ASN A O 1
ATOM 839 N N . THR A 1 106 ? 16.462 26.793 -20.132 1.00 43.78 106 THR A N 1
ATOM 840 C CA . THR A 1 106 ? 15.185 26.137 -19.837 1.00 43.78 106 THR A CA 1
ATOM 841 C C . THR A 1 106 ? 14.059 26.993 -20.414 1.00 43.78 106 THR A C 1
ATOM 843 O O . THR A 1 106 ? 13.386 27.713 -19.691 1.00 43.78 106 THR A O 1
ATOM 846 N N . THR A 1 107 ? 13.889 26.934 -21.738 1.00 37.50 107 THR A N 1
ATOM 847 C CA . THR A 1 107 ? 12.597 26.700 -22.419 1.00 37.50 107 THR A CA 1
ATOM 848 C C . THR A 1 107 ? 12.844 26.334 -23.873 1.00 37.50 107 THR A C 1
ATOM 850 O O . THR A 1 107 ? 13.682 27.011 -24.508 1.00 37.50 107 THR A O 1
#

pLDDT: mean 72.94, std 18.74, range [36.19, 92.25]

Radius of gyration: 22.73 Å; chains: 1; bounding box: 56×49×38 Å

Sequence (107 aa):
MSESSKKITKARIEGIKGAHLQVFKSSLIPFNAIVEKYTEKDETAIVAFKAGIEKKHLDGIGKYTVTPMEFEGESGDQNLRKRNTNFICDRIVVDEHDIIKFFLNTT

Foldseek 3Di:
DPPPQWFFFKKKKFDAAPVCVVVLQVLCVVQCKDFPDADNVGRMTMIGRPVGHGPVCVPSSDPIDIGGDDTDPPPPPPPVVPPVPPPPPPDDPDDPVVVCVVPPPPD

Secondary structure (DSSP, 8-state):
-----PPEEEEEEE---GGGHHHHHHHTGGGTEEEEEEETTTTEEEEEEEEEE-HHHHGGG-SSEEEEEEETT----------------------TTSHHHHHH---

Organism: NCBI:txid1237626